Protein AF-A0A1G6JF46-F1 (afdb_monomer_lite)

Secondary structure (DSSP, 8-state):
---HHHHHHHHHHHHHHHHHHHHHHHHHHTTSS-TT--HHHHHHHHHHHHHHHHHHHHTT--HHHHHHHHHHHHHHHH--------TT-------

Organism: NCBI:txid416944

Sequence (95 aa):
MTRPCASASLAGLRAFDKAFEQRLRAAVARGELPAQANASTLARLASALLHSMALRARAGDSRASLRAMAAAGIALICGEAPAQSAPGALRRRAK

Structure (mmCIF, N/CA/C/O backbone):
data_AF-A0A1G6JF46-F1
#
_entry.id   AF-A0A1G6JF46-F1
#
loop_
_atom_site.group_PDB
_atom_site.id
_atom_site.type_symbol
_atom_site.label_atom_id
_atom_site.label_alt_id
_atom_site.label_comp_id
_atom_site.label_asym_id
_atom_site.label_entity_id
_atom_site.label_seq_id
_atom_site.pdbx_PDB_ins_code
_atom_site.Cartn_x
_atom_site.Cartn_y
_atom_site.Cartn_z
_atom_site.occupancy
_atom_site.B_iso_or_equiv
_atom_site.auth_seq_id
_atom_site.auth_comp_id
_atom_site.auth_asym_id
_atom_site.auth_atom_id
_atom_site.pdbx_PDB_model_num
ATOM 1 N N . MET A 1 1 ? -17.411 2.039 -29.478 1.00 47.75 1 MET A N 1
ATOM 2 C CA . MET A 1 1 ? -16.597 0.813 -29.293 1.00 47.75 1 MET A CA 1
ATOM 3 C C . MET A 1 1 ? -15.706 0.961 -28.056 1.00 47.75 1 MET A C 1
ATOM 5 O O . MET A 1 1 ? -14.541 1.321 -28.169 1.00 47.75 1 MET A O 1
ATOM 9 N N . THR A 1 2 ? -16.241 0.736 -26.854 1.00 52.25 2 THR A N 1
ATOM 10 C CA . THR A 1 2 ? -15.438 0.655 -25.620 1.00 52.25 2 THR A CA 1
ATOM 11 C C . THR A 1 2 ? -14.757 -0.710 -25.580 1.00 52.25 2 THR A C 1
ATOM 13 O O . THR A 1 2 ? -15.422 -1.742 -25.549 1.00 52.25 2 THR A O 1
ATOM 16 N N . ARG A 1 3 ? -13.427 -0.724 -25.687 1.00 53.50 3 ARG A N 1
ATOM 17 C CA . ARG A 1 3 ? -12.631 -1.940 -25.904 1.00 53.50 3 ARG A CA 1
ATOM 18 C C . ARG A 1 3 ? -12.689 -2.842 -24.656 1.00 53.50 3 ARG A C 1
ATOM 20 O O . ARG A 1 3 ? -12.315 -2.364 -23.586 1.00 53.50 3 ARG A O 1
ATOM 27 N N . PRO A 1 4 ? -13.057 -4.130 -24.768 1.00 61.50 4 PRO A N 1
ATOM 28 C CA . PRO A 1 4 ? -13.170 -5.050 -23.626 1.00 61.50 4 PRO A CA 1
ATOM 29 C C . PRO A 1 4 ? -11.870 -5.214 -22.806 1.00 61.50 4 PRO A C 1
ATOM 31 O O . PRO A 1 4 ? -11.924 -5.504 -21.611 1.00 61.50 4 PRO A O 1
ATOM 34 N N . CYS A 1 5 ? -10.695 -4.936 -23.389 1.00 59.09 5 CYS A N 1
ATOM 35 C CA . CYS A 1 5 ? -9.429 -4.869 -22.644 1.00 59.09 5 CYS A CA 1
ATOM 36 C C . CYS A 1 5 ? -9.387 -3.742 -21.599 1.00 59.09 5 CYS A C 1
ATOM 38 O O . CYS A 1 5 ? -8.787 -3.916 -20.542 1.00 59.09 5 CYS A O 1
ATOM 40 N N . ALA A 1 6 ? -10.019 -2.593 -21.862 1.00 60.91 6 ALA A N 1
ATOM 41 C CA . ALA A 1 6 ? -9.982 -1.454 -20.944 1.00 60.91 6 ALA A CA 1
ATOM 42 C C . ALA A 1 6 ? -10.760 -1.748 -19.649 1.00 60.91 6 ALA A C 1
ATOM 44 O O . ALA A 1 6 ? -10.313 -1.393 -18.559 1.00 60.91 6 ALA A O 1
ATOM 45 N N . SER A 1 7 ? -11.886 -2.463 -19.753 1.00 65.00 7 SER A N 1
ATOM 46 C CA . SER A 1 7 ? -12.660 -2.914 -18.592 1.00 65.00 7 SER A CA 1
ATOM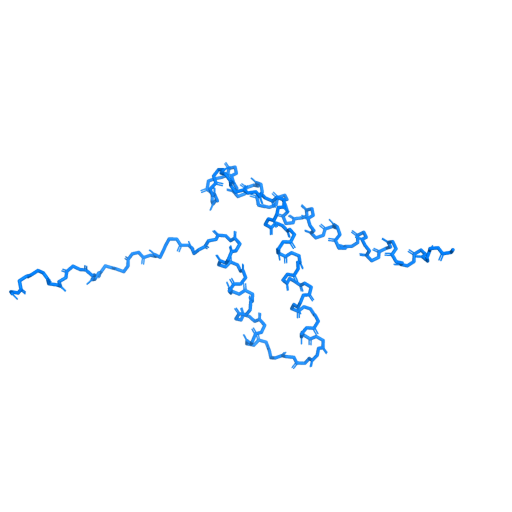 47 C C . SER A 1 7 ? -11.926 -3.967 -17.759 1.00 65.00 7 SER A C 1
ATOM 49 O O . SER A 1 7 ? -12.032 -3.934 -16.535 1.00 65.00 7 SER A O 1
ATOM 51 N N . ALA A 1 8 ? -11.145 -4.855 -18.388 1.00 65.62 8 ALA A N 1
ATOM 52 C CA . ALA A 1 8 ? -10.364 -5.867 -17.674 1.00 65.62 8 ALA A CA 1
ATOM 53 C C . ALA A 1 8 ? -9.267 -5.234 -16.797 1.00 65.62 8 ALA A C 1
ATOM 55 O O . ALA A 1 8 ? -9.144 -5.579 -15.621 1.00 65.62 8 ALA A O 1
ATOM 56 N N . SER A 1 9 ? -8.537 -4.241 -17.320 1.00 69.44 9 SER A N 1
ATOM 57 C CA . SER A 1 9 ? -7.556 -3.487 -16.528 1.00 69.44 9 SER A CA 1
ATOM 58 C C . SER A 1 9 ? -8.221 -2.758 -15.360 1.00 69.44 9 SER A C 1
ATOM 60 O O . SER A 1 9 ? -7.756 -2.855 -14.229 1.00 69.44 9 SER A O 1
ATOM 62 N N . LEU A 1 10 ? -9.357 -2.091 -15.596 1.00 80.62 10 LEU A N 1
ATOM 63 C CA . LEU A 1 10 ? -10.082 -1.376 -14.542 1.00 80.62 10 LEU A CA 1
ATOM 64 C C . LEU A 1 10 ? -10.584 -2.315 -13.430 1.00 80.62 10 LEU A C 1
ATOM 66 O O . LEU A 1 10 ? -10.581 -1.940 -12.258 1.00 80.62 10 LEU A O 1
ATOM 70 N N . ALA A 1 11 ? -11.004 -3.532 -13.785 1.00 85.44 11 ALA A N 1
ATOM 71 C CA . ALA A 1 11 ? -11.396 -4.550 -12.816 1.00 85.44 11 ALA A CA 1
ATOM 72 C C . ALA A 1 11 ? -10.213 -4.972 -11.930 1.00 85.44 11 ALA A C 1
ATOM 74 O O . ALA A 1 11 ? -10.375 -5.073 -10.714 1.00 85.44 11 ALA A O 1
ATOM 75 N N . GLY A 1 12 ? -9.022 -5.134 -12.516 1.00 83.94 12 GLY A N 1
ATOM 76 C CA . GLY A 1 12 ? -7.788 -5.407 -11.776 1.00 83.94 12 GLY A CA 1
ATOM 77 C C . GLY A 1 12 ? -7.421 -4.289 -10.797 1.00 83.94 12 GLY A C 1
ATOM 78 O O . GLY A 1 12 ? -7.144 -4.569 -9.633 1.00 83.94 12 GLY A O 1
ATOM 79 N N . LEU A 1 13 ? -7.500 -3.019 -11.219 1.00 86.31 13 LEU A N 1
ATOM 80 C CA . LEU A 1 13 ? -7.269 -1.878 -10.319 1.00 86.31 13 LEU A CA 1
ATOM 81 C C . LEU A 1 13 ? -8.255 -1.878 -9.139 1.00 86.31 13 LEU A C 1
ATOM 83 O O . LEU A 1 13 ? -7.850 -1.781 -7.983 1.00 86.31 13 LEU A O 1
ATOM 87 N N 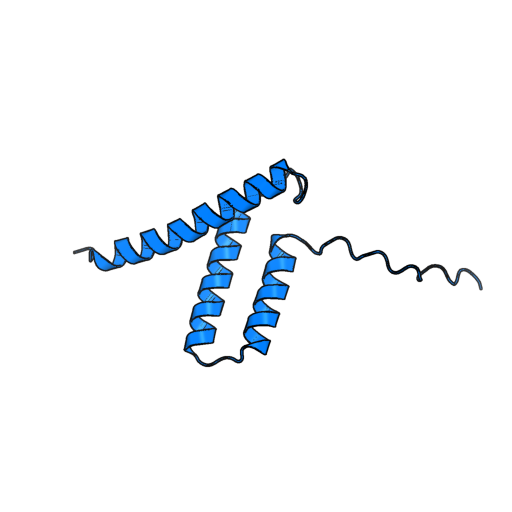. ARG A 1 14 ? -9.548 -2.081 -9.417 1.00 90.75 14 ARG A N 1
ATOM 88 C CA . ARG A 1 14 ? -10.588 -2.139 -8.376 1.00 90.75 14 ARG A CA 1
ATOM 89 C C . ARG A 1 14 ? -10.412 -3.319 -7.419 1.00 90.75 14 ARG A C 1
ATOM 91 O O . ARG A 1 14 ? -10.877 -3.246 -6.283 1.00 90.75 14 ARG A O 1
ATOM 98 N N . ALA A 1 15 ? -9.786 -4.411 -7.857 1.00 93.56 15 ALA A N 1
ATOM 99 C CA . ALA A 1 15 ? -9.487 -5.540 -6.983 1.00 93.56 15 ALA A CA 1
ATOM 100 C C . ALA A 1 15 ? -8.456 -5.161 -5.907 1.00 93.56 15 ALA A C 1
ATOM 102 O O . ALA A 1 15 ? -8.641 -5.528 -4.747 1.00 93.56 15 ALA A O 1
ATOM 103 N N . PHE A 1 16 ? -7.434 -4.368 -6.255 1.00 93.75 16 PHE A N 1
ATOM 104 C CA . PHE A 1 16 ? -6.476 -3.843 -5.275 1.00 93.75 16 PHE A CA 1
ATOM 105 C C . PHE A 1 16 ? -7.145 -2.905 -4.271 1.00 93.75 16 PHE A C 1
ATOM 107 O O . PHE A 1 16 ? -6.951 -3.084 -3.070 1.00 93.75 16 PHE A O 1
ATOM 114 N N . ASP A 1 17 ? -7.997 -1.985 -4.740 1.00 95.38 17 ASP A N 1
ATOM 115 C CA . ASP A 1 17 ? -8.747 -1.086 -3.853 1.00 95.38 17 ASP A CA 1
ATOM 116 C C . ASP A 1 17 ? -9.547 -1.878 -2.812 1.00 95.38 17 ASP A C 1
ATOM 118 O O . ASP A 1 17 ? -9.456 -1.612 -1.615 1.00 95.38 17 ASP A O 1
ATOM 122 N N . LYS A 1 18 ? -10.282 -2.907 -3.252 1.00 96.75 18 LYS A N 1
ATOM 123 C CA . LYS A 1 18 ? -11.070 -3.764 -2.355 1.00 96.75 18 LYS A CA 1
ATOM 124 C C . LYS A 1 18 ? -10.196 -4.518 -1.356 1.00 96.75 18 LYS A C 1
ATOM 126 O O . LYS A 1 18 ? -10.549 -4.588 -0.180 1.00 96.75 18 LYS A O 1
ATOM 131 N N . ALA A 1 19 ? -9.075 -5.079 -1.806 1.00 97.50 19 ALA A N 1
ATOM 132 C CA . ALA A 1 19 ? -8.171 -5.833 -0.943 1.00 97.50 19 ALA A CA 1
ATOM 133 C C . ALA A 1 19 ? -7.555 -4.943 0.150 1.00 97.50 19 ALA A C 1
ATOM 135 O O . ALA A 1 19 ? -7.563 -5.306 1.329 1.00 97.50 19 ALA A O 1
ATOM 136 N N . PHE A 1 20 ? -7.081 -3.747 -0.216 1.00 97.50 20 PHE A N 1
ATOM 137 C CA . PHE A 1 20 ? -6.569 -2.788 0.762 1.00 97.50 20 PHE A CA 1
ATOM 138 C C . PHE A 1 20 ? -7.661 -2.325 1.718 1.00 97.50 20 PHE A C 1
ATOM 140 O O . PHE A 1 20 ? -7.444 -2.294 2.928 1.00 97.50 20 PHE A O 1
ATOM 147 N N . GLU A 1 21 ? -8.848 -2.017 1.204 1.00 97.94 21 GLU A N 1
ATOM 148 C CA . GLU A 1 21 ? -9.958 -1.551 2.024 1.00 97.94 21 GLU A CA 1
ATOM 149 C C . GLU A 1 21 ? -10.371 -2.595 3.067 1.00 97.94 21 GLU A C 1
ATOM 151 O O . GLU A 1 21 ? -10.537 -2.256 4.237 1.00 97.94 21 GLU A O 1
ATOM 156 N N . GLN A 1 22 ? -10.462 -3.872 2.687 1.00 98.06 22 GLN A N 1
ATOM 157 C CA . GLN A 1 22 ? -10.729 -4.966 3.626 1.00 98.06 22 GLN A CA 1
ATOM 158 C C . GLN A 1 22 ? -9.674 -5.032 4.737 1.00 98.06 22 GLN A C 1
ATOM 160 O O . GLN A 1 22 ? -10.023 -5.119 5.918 1.00 98.06 22 GLN A O 1
ATOM 165 N N . ARG A 1 23 ? -8.384 -4.935 4.388 1.00 97.44 23 ARG A N 1
ATOM 166 C CA . ARG A 1 23 ? -7.299 -4.981 5.379 1.00 97.44 23 ARG A CA 1
ATOM 167 C C . ARG A 1 23 ? -7.305 -3.771 6.314 1.00 97.44 23 ARG A C 1
ATOM 169 O O . ARG A 1 23 ? -7.055 -3.937 7.509 1.00 97.44 23 ARG A O 1
ATOM 176 N N . LEU A 1 24 ? -7.595 -2.583 5.788 1.00 97.12 24 LEU A N 1
ATOM 177 C CA . LEU A 1 24 ? -7.656 -1.336 6.552 1.00 97.12 24 LEU A CA 1
ATOM 178 C C . LEU A 1 24 ? -8.882 -1.296 7.469 1.00 97.12 24 LEU A C 1
ATOM 180 O O . LEU A 1 24 ? -8.757 -0.898 8.622 1.00 97.12 24 LEU A O 1
ATOM 184 N N . ARG A 1 25 ? -10.045 -1.795 7.026 1.00 97.38 25 ARG A N 1
ATOM 185 C CA . ARG A 1 25 ? -11.209 -1.981 7.913 1.00 97.38 25 ARG A CA 1
ATOM 186 C C . ARG A 1 25 ? -10.892 -2.931 9.064 1.00 97.38 25 ARG A C 1
ATOM 188 O O . ARG A 1 25 ? -11.260 -2.646 10.198 1.00 97.38 25 ARG A O 1
ATOM 195 N N . ALA A 1 26 ? -10.187 -4.030 8.789 1.00 97.25 26 ALA A N 1
ATOM 196 C CA . ALA A 1 26 ? -9.748 -4.945 9.838 1.00 97.25 26 ALA A CA 1
ATOM 197 C C . ALA A 1 26 ? -8.776 -4.267 10.819 1.00 97.25 26 ALA A C 1
ATOM 199 O O . ALA A 1 26 ? -8.870 -4.503 12.018 1.00 97.25 26 ALA A O 1
ATOM 200 N N . ALA A 1 27 ? -7.882 -3.403 10.329 1.00 95.81 27 ALA A N 1
ATOM 201 C CA . ALA A 1 27 ? -6.975 -2.626 11.171 1.00 95.81 27 ALA A CA 1
ATOM 202 C C . ALA A 1 27 ? -7.737 -1.640 12.080 1.00 95.81 27 ALA A C 1
ATOM 204 O O . ALA A 1 27 ? -7.477 -1.594 13.279 1.00 95.81 27 ALA A O 1
ATOM 205 N N . VAL A 1 28 ? -8.739 -0.927 11.549 1.00 95.38 28 VAL A N 1
ATOM 206 C CA . VAL A 1 28 ? -9.627 -0.056 12.346 1.00 95.38 28 VAL A CA 1
ATOM 207 C C . VAL A 1 28 ? -10.377 -0.862 13.410 1.00 95.38 28 VAL A C 1
ATOM 209 O O . VAL A 1 28 ? -10.379 -0.483 14.576 1.00 95.38 28 VAL A O 1
ATOM 212 N N . ALA A 1 29 ? -10.958 -2.009 13.044 1.00 96.00 29 ALA A N 1
ATOM 213 C CA . ALA A 1 29 ? -11.689 -2.866 13.982 1.00 96.00 29 ALA A CA 1
ATOM 214 C C . ALA A 1 29 ? -10.806 -3.416 15.119 1.00 96.00 29 ALA A C 1
ATOM 216 O O . ALA A 1 29 ? -11.299 -3.678 16.212 1.00 96.00 29 ALA A O 1
ATOM 217 N N . ARG A 1 30 ? -9.503 -3.582 14.867 1.00 95.69 30 ARG A N 1
ATOM 218 C CA . ARG A 1 30 ? -8.505 -4.018 15.857 1.00 95.69 30 ARG A CA 1
ATOM 219 C C . ARG A 1 30 ? -7.906 -2.869 16.672 1.00 95.69 30 ARG A C 1
ATOM 221 O O . ARG A 1 30 ? -7.124 -3.134 17.576 1.00 95.69 30 ARG A O 1
ATOM 228 N N . GLY A 1 31 ? -8.227 -1.617 16.344 1.00 92.62 31 GLY A N 1
ATOM 229 C CA . GLY A 1 31 ? -7.598 -0.440 16.948 1.00 92.62 31 GLY A CA 1
ATOM 230 C C . GLY A 1 31 ? -6.156 -0.187 16.488 1.00 92.62 31 GLY A C 1
ATOM 231 O O . GLY A 1 31 ? -5.461 0.613 17.102 1.00 92.62 31 GLY A O 1
ATOM 232 N N . GLU A 1 32 ? -5.699 -0.842 15.411 1.00 92.81 32 GLU A N 1
ATOM 233 C CA . GLU A 1 32 ? -4.398 -0.568 14.771 1.00 92.81 32 GLU A CA 1
ATOM 234 C C . GLU A 1 32 ? -4.407 0.799 14.056 1.00 92.81 32 GLU A C 1
ATOM 236 O O . GLU A 1 32 ? -3.358 1.410 13.873 1.00 92.81 32 GLU A O 1
ATOM 241 N N . LEU A 1 33 ? -5.590 1.275 13.648 1.00 93.94 33 LEU A N 1
ATOM 242 C CA . LEU A 1 33 ? -5.816 2.588 13.038 1.00 93.94 33 LEU A CA 1
ATOM 243 C C . LEU A 1 33 ? -6.873 3.378 13.826 1.00 93.94 33 LEU A C 1
ATOM 245 O O . LEU A 1 33 ? -7.734 2.764 14.462 1.00 93.94 33 LEU A O 1
ATOM 249 N N . PRO A 1 34 ? -6.872 4.724 13.741 1.00 91.81 34 PRO A N 1
ATOM 250 C CA . PRO A 1 34 ? -7.899 5.553 14.366 1.00 91.81 34 PRO A CA 1
ATOM 251 C C . PRO A 1 34 ? -9.315 5.155 13.925 1.00 91.81 34 PRO A C 1
ATOM 253 O O . PRO A 1 34 ? -9.544 4.867 12.751 1.00 91.81 34 PRO A O 1
ATOM 256 N N . ALA A 1 35 ? -10.286 5.208 14.839 1.00 90.69 35 ALA A N 1
ATOM 257 C CA . ALA A 1 35 ? -11.681 4.844 14.557 1.00 90.69 35 ALA A CA 1
ATOM 258 C C . ALA A 1 35 ? -12.309 5.692 13.432 1.00 90.69 35 ALA A C 1
ATOM 260 O O . ALA A 1 35 ? -13.161 5.220 12.684 1.00 90.69 35 ALA A O 1
ATOM 261 N N . GLN A 1 36 ? -11.852 6.938 13.286 1.00 91.69 36 GLN A N 1
ATOM 262 C CA . GLN A 1 36 ? -12.266 7.876 12.243 1.00 91.69 36 GLN A CA 1
ATOM 263 C C . GLN A 1 36 ? -11.531 7.697 10.902 1.00 91.69 36 GLN A C 1
ATOM 265 O O . GLN A 1 36 ? -11.789 8.447 9.958 1.00 91.69 36 GLN A O 1
ATOM 270 N N . ALA A 1 37 ? -10.591 6.752 10.794 1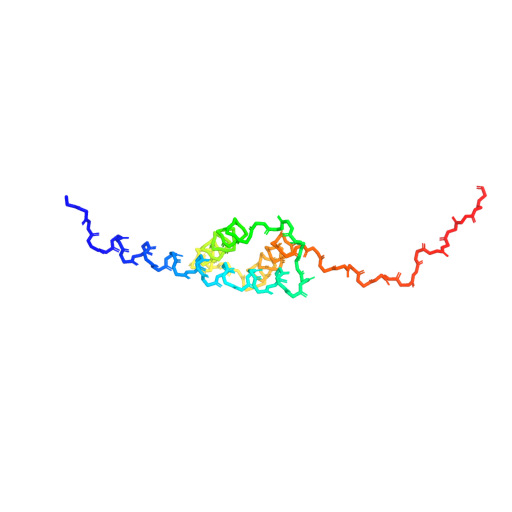.00 93.38 37 ALA A N 1
ATOM 271 C CA . ALA A 1 37 ? -9.839 6.538 9.565 1.00 93.38 37 ALA A CA 1
ATOM 272 C C . ALA A 1 37 ? -10.766 6.066 8.432 1.00 93.38 37 ALA A C 1
ATOM 274 O O . ALA A 1 37 ? -11.428 5.029 8.514 1.00 93.38 37 ALA A O 1
ATOM 275 N N . ASN A 1 38 ? -10.788 6.809 7.323 1.00 95.75 38 ASN A N 1
ATOM 276 C CA . ASN A 1 38 ? -11.568 6.426 6.152 1.00 95.75 38 ASN A CA 1
ATOM 277 C C . ASN A 1 38 ? -10.828 5.348 5.342 1.00 95.75 38 ASN A C 1
ATOM 279 O O . ASN A 1 38 ? -10.047 5.656 4.438 1.00 95.75 38 ASN A O 1
ATOM 283 N N . ALA A 1 39 ? -11.116 4.079 5.648 1.00 95.81 39 ALA A N 1
ATOM 284 C CA . ALA A 1 39 ? -10.498 2.918 5.004 1.00 95.81 39 ALA A CA 1
ATOM 285 C C . ALA A 1 39 ? -10.601 2.938 3.466 1.00 95.81 39 ALA A C 1
ATOM 287 O O . ALA A 1 39 ? -9.652 2.548 2.791 1.00 95.81 39 ALA A O 1
ATOM 288 N N . SER A 1 40 ? -11.708 3.438 2.902 1.00 95.69 40 SER A N 1
ATOM 289 C CA . SER A 1 40 ? -11.907 3.508 1.444 1.00 95.69 40 SER A CA 1
ATOM 290 C C . SER A 1 40 ? -10.953 4.497 0.765 1.00 95.69 40 SER A C 1
ATOM 292 O O . SER A 1 40 ? -10.437 4.259 -0.328 1.00 95.69 40 SER A O 1
ATOM 294 N N . THR A 1 41 ? -10.689 5.629 1.418 1.00 96.00 41 THR A N 1
ATOM 295 C CA . THR A 1 41 ? -9.777 6.656 0.907 1.00 96.00 41 THR A CA 1
ATOM 296 C C . THR A 1 41 ? -8.333 6.202 1.049 1.00 96.00 41 THR A C 1
ATOM 298 O O . THR A 1 41 ? -7.572 6.294 0.089 1.00 96.00 41 THR A O 1
ATOM 301 N N . LEU A 1 42 ? -7.979 5.635 2.203 1.00 96.38 42 LEU A N 1
ATOM 302 C CA . LEU A 1 42 ? -6.654 5.067 2.445 1.00 96.38 42 LEU A CA 1
ATOM 303 C C . LEU A 1 42 ? -6.330 3.919 1.473 1.00 96.38 42 LEU A C 1
ATOM 305 O O . LEU A 1 42 ? -5.214 3.841 0.968 1.00 96.38 42 LEU A O 1
ATOM 309 N N . ALA A 1 43 ? -7.315 3.084 1.132 1.00 97.06 43 ALA A N 1
ATOM 310 C CA . ALA A 1 43 ? -7.150 2.019 0.148 1.00 97.06 43 ALA A CA 1
ATOM 311 C C . ALA A 1 43 ? -6.819 2.549 -1.254 1.00 97.06 43 ALA A C 1
ATOM 313 O O . ALA A 1 43 ? -5.878 2.074 -1.885 1.00 97.06 43 ALA A O 1
ATOM 314 N N . ARG A 1 44 ? -7.539 3.579 -1.719 1.00 95.81 44 ARG A N 1
ATOM 315 C CA . ARG A 1 44 ? -7.263 4.215 -3.019 1.00 95.81 44 ARG A CA 1
ATOM 316 C C . ARG A 1 44 ? -5.875 4.856 -3.065 1.00 95.81 44 ARG A C 1
ATOM 318 O O . ARG A 1 44 ? -5.205 4.786 -4.093 1.00 95.81 44 ARG A O 1
ATOM 325 N N . LEU A 1 45 ? -5.423 5.447 -1.956 1.00 96.06 45 LEU A N 1
ATOM 326 C CA . LEU A 1 45 ? -4.059 5.973 -1.838 1.00 96.06 45 LEU A CA 1
ATOM 327 C C . LEU A 1 45 ? -3.011 4.853 -1.917 1.00 96.06 45 LEU A C 1
ATOM 329 O O . LEU A 1 45 ? -2.033 4.987 -2.652 1.00 96.06 45 LEU A O 1
ATOM 333 N N . ALA A 1 46 ? -3.238 3.730 -1.229 1.00 97.25 46 ALA A N 1
ATOM 334 C CA . ALA A 1 46 ? -2.368 2.555 -1.300 1.00 97.25 46 ALA A CA 1
ATOM 335 C C . ALA A 1 46 ? -2.256 2.009 -2.733 1.00 97.25 46 ALA A C 1
ATOM 337 O O . ALA A 1 46 ? -1.149 1.767 -3.220 1.00 97.25 46 ALA A O 1
ATOM 338 N N . SER A 1 47 ? -3.381 1.891 -3.443 1.00 96.50 47 SER A N 1
ATOM 339 C CA . SER A 1 47 ? -3.400 1.486 -4.852 1.00 96.50 47 SER A CA 1
ATOM 340 C C . SER A 1 47 ? -2.634 2.465 -5.743 1.00 96.50 47 SER A C 1
ATOM 342 O O . SER A 1 47 ? -1.802 2.040 -6.544 1.00 96.50 47 SER A O 1
ATOM 344 N N . ALA A 1 48 ? -2.843 3.776 -5.582 1.00 96.06 48 ALA A N 1
ATOM 345 C CA . ALA A 1 48 ? -2.136 4.793 -6.360 1.00 96.06 48 ALA A CA 1
ATOM 346 C C . ALA A 1 48 ? -0.608 4.724 -6.163 1.00 96.06 48 ALA A C 1
ATOM 348 O O . ALA A 1 48 ? 0.155 4.806 -7.134 1.00 96.06 48 ALA A O 1
ATOM 349 N N . LEU A 1 49 ? -0.156 4.509 -4.924 1.00 97.00 49 LEU A N 1
ATOM 350 C CA . LEU A 1 49 ? 1.257 4.307 -4.603 1.00 97.00 49 LEU A CA 1
ATOM 351 C C . LEU A 1 49 ? 1.808 3.034 -5.250 1.00 97.00 49 LEU A C 1
ATOM 353 O O . LEU A 1 49 ? 2.837 3.095 -5.925 1.00 97.00 49 LEU A O 1
ATOM 357 N N . LEU A 1 50 ? 1.101 1.907 -5.120 1.00 96.06 50 LEU A N 1
ATOM 358 C CA . LEU A 1 50 ? 1.482 0.642 -5.750 1.00 96.06 50 LEU A CA 1
ATOM 359 C C . LEU A 1 50 ? 1.620 0.793 -7.272 1.00 96.06 50 LEU A C 1
ATOM 361 O O . LEU A 1 50 ? 2.580 0.303 -7.866 1.00 96.06 50 LEU A O 1
ATOM 365 N N . HIS A 1 51 ? 0.685 1.489 -7.919 1.00 95.31 51 HIS A N 1
ATOM 366 C CA . HIS A 1 51 ? 0.710 1.705 -9.367 1.00 95.31 51 HIS A CA 1
ATOM 367 C C . HIS A 1 51 ? 1.893 2.576 -9.794 1.00 95.31 51 HIS A C 1
ATOM 369 O O . HIS A 1 51 ? 2.581 2.253 -10.767 1.00 95.31 51 HIS A O 1
ATOM 375 N N . SER A 1 52 ? 2.173 3.632 -9.031 1.00 97.06 52 SER A N 1
ATOM 376 C CA . SER A 1 52 ? 3.319 4.517 -9.255 1.00 97.06 52 SER A CA 1
ATOM 377 C C . SER A 1 52 ? 4.645 3.772 -9.089 1.00 97.06 52 SER A C 1
ATOM 379 O O . SER A 1 52 ? 5.517 3.857 -9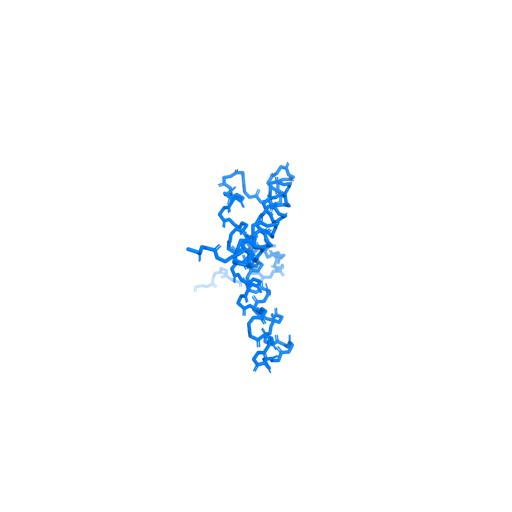.955 1.00 97.06 52 SER A O 1
ATOM 381 N N . MET A 1 53 ? 4.777 2.962 -8.034 1.00 97.81 53 MET A N 1
ATOM 382 C CA . MET A 1 53 ? 5.937 2.093 -7.827 1.00 97.81 53 MET A CA 1
ATOM 383 C C . MET A 1 53 ? 6.108 1.094 -8.969 1.00 97.81 53 MET A C 1
ATOM 385 O O . MET A 1 53 ? 7.223 0.884 -9.438 1.00 97.81 53 MET A O 1
ATOM 389 N N . ALA A 1 54 ? 5.017 0.499 -9.453 1.00 96.44 54 ALA A N 1
ATOM 390 C CA . ALA A 1 54 ? 5.075 -0.450 -10.554 1.00 96.44 54 ALA A CA 1
ATOM 391 C C . ALA A 1 54 ? 5.572 0.221 -11.849 1.00 96.44 54 ALA A C 1
ATOM 393 O O . ALA A 1 54 ? 6.372 -0.370 -12.574 1.00 96.44 54 ALA A O 1
ATOM 394 N N . LEU A 1 55 ? 5.136 1.457 -12.138 1.00 97.62 55 LEU A N 1
ATOM 395 C CA . LEU A 1 55 ? 5.629 2.239 -13.283 1.00 97.62 55 LEU A CA 1
ATOM 396 C C . LEU A 1 55 ? 7.125 2.529 -13.152 1.00 97.62 55 LEU A C 1
ATOM 398 O O . LEU A 1 55 ? 7.885 2.286 -14.084 1.00 97.62 55 LEU A O 1
ATOM 402 N N . ARG A 1 56 ? 7.546 2.980 -11.973 1.00 97.44 56 ARG A N 1
ATOM 403 C CA . ARG A 1 56 ? 8.936 3.304 -11.647 1.00 97.44 56 ARG A CA 1
ATOM 404 C C . ARG A 1 56 ? 9.858 2.080 -11.695 1.00 97.44 56 ARG A C 1
ATOM 406 O O . ARG A 1 56 ? 10.963 2.167 -12.218 1.00 97.44 56 ARG A O 1
ATOM 413 N N . ALA A 1 57 ? 9.379 0.922 -11.245 1.00 98.12 57 ALA A N 1
ATOM 414 C CA . ALA A 1 57 ? 10.097 -0.344 -11.362 1.00 98.12 57 ALA A CA 1
ATOM 415 C C . ALA A 1 57 ? 10.318 -0.742 -12.828 1.00 98.12 57 ALA A C 1
ATOM 417 O O . ALA A 1 57 ? 11.420 -1.138 -13.196 1.00 98.12 57 ALA A O 1
ATOM 418 N N . ARG A 1 58 ? 9.297 -0.582 -13.685 1.00 97.56 58 ARG A N 1
ATOM 419 C CA . ARG A 1 58 ? 9.420 -0.821 -15.136 1.00 97.56 58 ARG A CA 1
ATOM 420 C C . ARG A 1 58 ? 10.371 0.162 -15.816 1.00 97.56 58 ARG A C 1
ATOM 422 O O . ARG A 1 58 ? 11.032 -0.216 -16.773 1.00 97.56 58 ARG A O 1
ATOM 429 N N . ALA A 1 59 ? 10.448 1.393 -15.316 1.00 98.12 59 ALA A N 1
ATOM 430 C CA . ALA A 1 59 ? 11.386 2.406 -15.792 1.00 98.12 59 ALA A CA 1
ATOM 431 C C . ALA A 1 59 ? 12.839 2.178 -15.320 1.00 98.12 59 ALA A C 1
ATOM 433 O O . ALA A 1 59 ? 13.717 2.948 -15.693 1.00 98.12 59 ALA A O 1
ATOM 434 N N . GLY A 1 60 ? 13.105 1.135 -14.523 1.00 98.12 60 GLY A N 1
ATOM 435 C CA . GLY A 1 60 ? 14.458 0.756 -14.111 1.00 98.12 60 GLY A CA 1
ATOM 436 C C . GLY A 1 60 ? 14.946 1.399 -12.814 1.00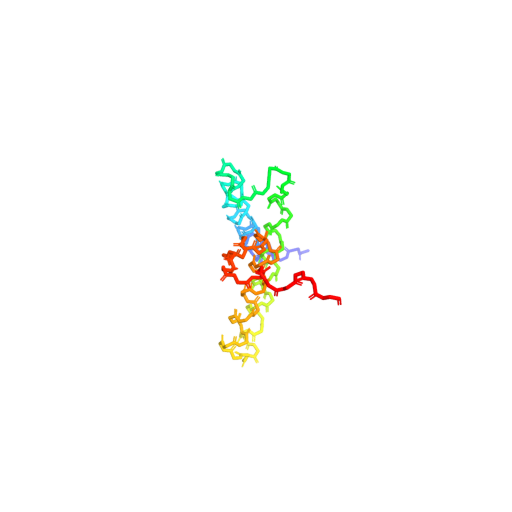 98.12 60 GLY A C 1
ATOM 437 O O . GLY A 1 60 ? 16.147 1.402 -12.552 1.00 98.12 60 GLY A O 1
ATOM 438 N N . ASP A 1 61 ? 14.049 1.936 -11.984 1.00 98.06 61 ASP A N 1
ATOM 439 C CA . ASP A 1 61 ? 14.458 2.480 -10.692 1.00 98.06 61 ASP A CA 1
ATOM 440 C C . ASP A 1 61 ? 15.023 1.407 -9.746 1.00 98.06 61 ASP A C 1
ATOM 442 O O . ASP A 1 61 ? 14.652 0.229 -9.780 1.00 98.06 61 ASP A O 1
ATOM 446 N N . SER A 1 62 ? 15.919 1.829 -8.856 1.00 98.31 62 SER A N 1
ATOM 447 C CA . SER A 1 62 ? 16.604 0.925 -7.941 1.00 98.31 62 SER A CA 1
ATOM 448 C C . SER A 1 62 ? 15.648 0.310 -6.915 1.00 98.31 62 SER A C 1
ATOM 450 O O . SER A 1 62 ? 14.719 0.943 -6.407 1.00 98.31 62 SER A O 1
ATOM 452 N N . ARG A 1 63 ? 15.941 -0.931 -6.504 1.00 97.81 63 ARG A N 1
ATOM 453 C CA . ARG A 1 63 ? 15.218 -1.591 -5.403 1.00 97.81 63 ARG A CA 1
ATOM 454 C C . ARG A 1 63 ? 15.268 -0.795 -4.095 1.00 97.81 63 ARG A C 1
ATOM 456 O O . ARG A 1 63 ? 14.325 -0.877 -3.315 1.00 97.81 63 ARG A O 1
ATOM 463 N N . ALA A 1 64 ? 16.357 -0.070 -3.836 1.00 97.75 64 ALA A N 1
ATOM 464 C CA . ALA A 1 64 ? 16.496 0.766 -2.645 1.00 97.75 64 ALA A CA 1
ATOM 465 C C . ALA A 1 64 ? 15.518 1.951 -2.683 1.00 97.75 64 ALA A C 1
ATOM 467 O O . ALA A 1 64 ? 14.765 2.147 -1.733 1.00 97.75 64 ALA A O 1
ATOM 468 N N . SER A 1 65 ? 15.461 2.661 -3.813 1.00 97.69 65 SER A N 1
ATOM 469 C CA . SER A 1 65 ? 14.514 3.759 -4.044 1.00 97.69 65 SER A CA 1
ATOM 470 C C . SER A 1 65 ? 13.058 3.300 -3.907 1.00 97.69 65 SER A C 1
ATOM 472 O O . SER A 1 65 ? 12.285 3.875 -3.141 1.00 97.69 65 SER A O 1
ATOM 474 N N . LEU A 1 66 ? 12.693 2.189 -4.558 1.00 98.31 66 LEU A N 1
ATOM 475 C CA . LEU A 1 66 ? 11.343 1.624 -4.467 1.00 98.31 66 LEU A CA 1
ATOM 476 C C . LEU A 1 66 ? 10.958 1.229 -3.032 1.00 98.31 66 LEU A C 1
ATOM 478 O O . LEU A 1 66 ? 9.813 1.423 -2.628 1.00 98.31 66 LEU A O 1
ATOM 482 N N . ARG A 1 67 ? 11.902 0.696 -2.244 1.00 97.81 67 ARG A N 1
ATOM 483 C CA . ARG A 1 67 ? 11.669 0.375 -0.826 1.00 97.81 67 ARG A CA 1
ATOM 484 C C . ARG A 1 67 ? 11.480 1.622 0.026 1.00 97.81 67 ARG A C 1
ATOM 486 O O . ARG A 1 67 ? 10.589 1.629 0.869 1.00 97.81 67 ARG A O 1
ATOM 493 N N . ALA A 1 68 ? 12.275 2.664 -0.203 1.00 97.38 68 ALA A N 1
ATOM 494 C CA . ALA A 1 68 ? 12.111 3.937 0.491 1.00 97.38 68 ALA A CA 1
ATOM 495 C C . ALA A 1 68 ? 10.734 4.555 0.193 1.00 97.38 68 ALA A C 1
ATOM 497 O O . ALA A 1 68 ? 10.038 4.984 1.111 1.00 97.38 68 ALA A O 1
ATOM 498 N N . MET A 1 69 ? 10.294 4.505 -1.069 1.00 97.50 69 MET A N 1
ATOM 499 C CA . MET A 1 69 ? 8.957 4.950 -1.473 1.00 97.50 69 MET A CA 1
ATOM 500 C C . MET A 1 69 ? 7.847 4.144 -0.784 1.00 97.50 69 MET A C 1
ATOM 502 O O . MET A 1 69 ? 6.885 4.728 -0.289 1.00 97.50 69 MET A O 1
ATOM 506 N N . ALA A 1 70 ? 7.987 2.817 -0.712 1.00 96.88 70 ALA A N 1
ATOM 507 C CA . ALA A 1 70 ? 7.032 1.963 -0.010 1.00 96.88 70 ALA A CA 1
ATOM 508 C C . ALA A 1 70 ? 6.947 2.304 1.484 1.00 96.88 70 ALA A C 1
ATOM 510 O O . ALA A 1 70 ? 5.850 2.452 2.014 1.00 96.88 70 ALA A O 1
ATOM 511 N N . ALA A 1 71 ? 8.092 2.467 2.153 1.00 96.38 71 ALA A N 1
ATOM 512 C CA . ALA A 1 71 ? 8.149 2.803 3.573 1.00 96.38 71 ALA A CA 1
ATOM 513 C C . ALA A 1 71 ? 7.480 4.155 3.868 1.00 96.38 71 ALA A C 1
ATOM 515 O O . ALA A 1 71 ? 6.642 4.240 4.763 1.00 96.38 71 ALA A O 1
ATOM 516 N N . ALA A 1 72 ? 7.782 5.183 3.068 1.00 95.69 72 ALA A N 1
ATOM 517 C CA . ALA A 1 72 ? 7.148 6.496 3.185 1.00 95.69 72 ALA A CA 1
ATOM 518 C C . ALA A 1 72 ? 5.630 6.425 2.947 1.00 95.69 72 ALA A C 1
ATOM 520 O O . ALA A 1 72 ? 4.848 7.015 3.689 1.00 95.69 72 ALA A O 1
ATOM 521 N N . GLY A 1 73 ? 5.201 5.655 1.943 1.00 95.88 73 GLY A N 1
ATOM 522 C CA . GLY A 1 73 ? 3.787 5.426 1.660 1.00 95.88 73 GLY A CA 1
ATOM 523 C C . GLY A 1 73 ? 3.046 4.733 2.806 1.00 95.88 73 GLY A C 1
ATOM 524 O O . GLY A 1 73 ? 1.942 5.140 3.159 1.00 95.88 73 GLY A O 1
ATOM 525 N N . ILE A 1 74 ? 3.661 3.719 3.421 1.00 95.06 74 ILE A N 1
ATOM 526 C CA . ILE A 1 74 ? 3.093 3.013 4.578 1.00 95.06 74 ILE A CA 1
ATOM 527 C C . ILE A 1 74 ? 2.954 3.960 5.771 1.00 95.06 74 ILE A C 1
ATOM 529 O O . ILE A 1 74 ? 1.888 3.986 6.378 1.00 95.06 74 ILE A O 1
ATOM 533 N N . ALA A 1 75 ? 3.980 4.761 6.073 1.00 93.62 75 ALA A N 1
ATOM 534 C CA . ALA A 1 75 ? 3.919 5.750 7.151 1.00 93.62 75 ALA A CA 1
ATOM 535 C C . ALA A 1 75 ? 2.800 6.781 6.923 1.00 93.62 75 ALA A C 1
ATOM 537 O O . ALA A 1 75 ? 2.097 7.154 7.855 1.00 93.62 75 ALA A O 1
ATOM 538 N N . LEU A 1 76 ? 2.570 7.193 5.673 1.00 92.75 76 LEU A N 1
ATOM 539 C CA . LEU A 1 76 ? 1.469 8.096 5.333 1.00 92.75 76 LEU A CA 1
ATOM 540 C C . LEU A 1 76 ? 0.086 7.447 5.527 1.00 92.75 76 LEU A C 1
ATOM 542 O O . LEU A 1 76 ? -0.844 8.105 5.984 1.00 92.75 76 LEU A O 1
ATOM 546 N N . ILE A 1 77 ? -0.068 6.174 5.153 1.00 94.19 77 ILE A N 1
ATOM 547 C CA . ILE A 1 77 ? -1.364 5.474 5.178 1.00 94.19 77 ILE A CA 1
ATOM 548 C C . ILE A 1 77 ? -1.734 5.011 6.585 1.00 94.19 77 ILE A C 1
ATOM 550 O O . ILE A 1 77 ? -2.884 5.147 7.000 1.00 94.19 77 ILE A O 1
ATOM 554 N N . CYS A 1 78 ? -0.775 4.423 7.292 1.00 92.62 78 CYS A N 1
ATOM 555 C CA . CYS A 1 78 ? -1.001 3.819 8.599 1.00 92.62 78 CYS A CA 1
ATOM 556 C C . CYS A 1 78 ? -0.698 4.778 9.757 1.00 92.62 78 CYS A C 1
ATOM 558 O O . CYS A 1 78 ? -0.947 4.430 10.908 1.00 92.62 78 CYS A O 1
ATOM 560 N N . GLY A 1 79 ? -0.174 5.969 9.458 1.00 83.69 79 GLY A N 1
ATOM 561 C CA . GLY A 1 79 ? 0.491 6.817 10.438 1.00 83.69 79 GLY A CA 1
ATOM 562 C C . GLY A 1 79 ? 1.899 6.305 10.743 1.00 83.69 79 GLY A C 1
ATOM 563 O O . GLY A 1 79 ? 2.250 5.152 10.468 1.00 83.69 79 GLY A O 1
ATOM 564 N N . GLU A 1 80 ? 2.731 7.165 11.327 1.00 63.47 80 GLU A N 1
ATOM 565 C CA . GLU A 1 80 ? 3.927 6.682 12.006 1.00 63.47 80 GLU A CA 1
ATOM 566 C C . GLU A 1 80 ? 3.463 5.742 13.123 1.00 63.47 80 GLU A C 1
ATOM 568 O O . GLU A 1 80 ? 2.624 6.117 13.947 1.00 63.47 80 GLU A O 1
ATOM 573 N N . ALA A 1 81 ? 3.989 4.509 13.153 1.00 46.75 81 ALA A N 1
ATOM 574 C CA . ALA A 1 81 ? 3.922 3.706 14.371 1.00 46.75 81 ALA A CA 1
ATOM 575 C C . ALA A 1 81 ? 4.369 4.625 15.514 1.00 46.75 81 ALA A C 1
ATOM 577 O O . ALA A 1 81 ? 5.371 5.319 15.301 1.00 46.75 81 ALA A O 1
ATOM 578 N N . PRO A 1 82 ? 3.657 4.690 16.662 1.00 39.31 82 PRO A N 1
ATOM 579 C CA . PRO A 1 82 ? 4.074 5.546 17.761 1.00 39.31 82 PRO A CA 1
ATOM 580 C C . PRO A 1 82 ? 5.544 5.254 17.976 1.00 39.31 82 PRO A C 1
ATOM 582 O O . PRO A 1 82 ? 5.908 4.104 18.247 1.00 39.31 82 PRO A O 1
ATOM 585 N N . ALA A 1 83 ? 6.377 6.262 17.694 1.00 39.97 83 ALA A N 1
ATOM 586 C CA . ALA A 1 83 ? 7.809 6.134 17.799 1.00 39.97 83 ALA A CA 1
ATOM 587 C C . ALA A 1 83 ? 8.038 5.496 19.157 1.00 39.97 83 ALA A C 1
ATOM 589 O O . ALA A 1 83 ? 7.567 6.030 20.167 1.00 39.97 83 ALA A O 1
ATOM 590 N N . GLN A 1 84 ? 8.647 4.309 19.160 1.00 43.78 84 GLN A N 1
ATOM 591 C CA . GLN A 1 84 ? 9.122 3.680 20.378 1.00 43.78 84 GLN A CA 1
ATOM 592 C C . GLN A 1 84 ? 9.823 4.799 21.125 1.00 43.78 84 GLN A C 1
ATOM 594 O O . GLN A 1 84 ? 10.801 5.347 20.613 1.00 43.78 84 GLN A O 1
ATOM 599 N N . SER A 1 85 ? 9.208 5.264 22.212 1.00 39.59 85 SER A N 1
ATOM 600 C CA . SER A 1 85 ? 9.629 6.492 22.858 1.00 39.59 85 SER A CA 1
ATOM 601 C C . SER A 1 85 ? 11.062 6.247 23.273 1.00 39.59 85 SER A C 1
ATOM 603 O O . SER A 1 85 ? 11.312 5.405 24.132 1.00 39.59 85 SER A O 1
ATOM 605 N N . ALA A 1 86 ? 12.006 6.898 22.595 1.00 39.41 86 ALA A N 1
ATOM 606 C CA . ALA A 1 86 ? 13.402 6.791 22.955 1.00 39.41 86 ALA A CA 1
ATOM 607 C C . ALA A 1 86 ? 13.491 7.198 24.435 1.00 39.41 86 ALA A C 1
ATOM 609 O O . ALA A 1 86 ? 13.085 8.318 24.773 1.00 39.41 86 ALA A O 1
ATOM 610 N N . PRO A 1 87 ? 13.960 6.326 25.343 1.00 45.31 87 PRO A N 1
ATOM 611 C CA . PRO A 1 87 ? 14.142 6.720 26.724 1.00 45.31 87 PRO A CA 1
ATOM 612 C C . PRO A 1 87 ? 15.373 7.628 26.753 1.00 45.31 87 PRO A C 1
ATOM 614 O O . PRO A 1 87 ? 16.503 7.152 26.798 1.00 45.31 87 PRO A O 1
ATOM 617 N N . GLY A 1 88 ? 15.176 8.944 26.631 1.00 49.69 88 GLY A N 1
ATOM 618 C CA . GLY A 1 88 ? 16.326 9.848 26.562 1.00 49.69 88 GLY A CA 1
ATOM 619 C C . GLY A 1 88 ? 16.086 11.353 26.522 1.00 49.69 88 GLY A C 1
ATOM 620 O O . GLY A 1 88 ? 17.017 12.093 26.820 1.00 49.69 88 GLY A O 1
ATOM 621 N N . ALA A 1 89 ? 14.884 11.856 26.235 1.00 48.88 89 ALA A N 1
ATOM 622 C CA . ALA A 1 89 ? 14.653 13.305 26.180 1.00 48.88 89 ALA A CA 1
ATOM 623 C C . ALA A 1 89 ? 14.100 13.880 27.501 1.00 48.88 89 ALA A C 1
ATOM 625 O O . ALA A 1 89 ? 13.158 14.665 27.507 1.00 48.88 89 ALA A O 1
ATOM 626 N N . LEU A 1 90 ? 14.696 13.503 28.637 1.00 57.22 90 LEU A N 1
ATOM 627 C CA . LEU A 1 90 ? 14.519 14.214 29.908 1.00 57.22 90 LEU A CA 1
ATOM 628 C C . LEU A 1 90 ? 15.877 14.584 30.510 1.00 57.22 90 LEU A C 1
ATOM 630 O O . LEU A 1 90 ? 16.222 14.063 31.559 1.00 57.22 90 LEU A O 1
ATOM 634 N N . ARG A 1 91 ? 16.637 15.484 29.872 1.00 56.78 91 ARG A N 1
ATOM 635 C CA . ARG A 1 91 ? 17.648 16.383 30.487 1.00 56.78 91 ARG A CA 1
ATOM 636 C C . ARG A 1 91 ? 17.815 17.552 29.500 1.00 56.78 91 ARG A C 1
ATOM 638 O O . ARG A 1 91 ? 18.251 17.321 28.387 1.00 56.78 91 ARG A O 1
ATOM 645 N N . ARG A 1 92 ? 17.453 18.807 29.771 1.00 56.53 92 ARG A N 1
ATOM 646 C CA . ARG A 1 92 ? 17.691 19.628 30.962 1.00 56.53 92 ARG A CA 1
ATOM 647 C C . ARG A 1 92 ? 16.581 20.682 31.111 1.00 56.53 92 ARG A C 1
ATOM 649 O O . ARG A 1 92 ? 16.353 21.471 30.202 1.00 56.53 92 ARG A O 1
ATOM 656 N N . ARG A 1 93 ? 15.953 20.733 32.289 1.00 53.91 93 ARG A N 1
ATOM 657 C CA . ARG A 1 93 ? 15.571 22.012 32.910 1.00 53.91 93 ARG A CA 1
ATOM 658 C C . ARG A 1 93 ? 16.807 22.572 33.633 1.00 53.91 93 ARG A C 1
ATOM 660 O O . ARG A 1 93 ? 17.628 21.777 34.088 1.00 53.91 93 ARG A O 1
ATOM 667 N N . ALA A 1 94 ? 16.844 23.899 33.779 1.00 49.34 94 ALA A N 1
ATOM 668 C CA . ALA A 1 94 ? 17.897 24.764 34.344 1.00 49.34 94 ALA A CA 1
ATOM 669 C C . ALA A 1 94 ? 19.021 25.101 33.340 1.00 49.34 94 ALA A C 1
ATOM 671 O O . ALA A 1 94 ? 19.588 24.201 32.725 1.00 49.34 94 ALA A O 1
ATOM 672 N N . LYS A 1 95 ? 19.363 26.370 33.098 1.00 44.38 95 LYS A N 1
ATOM 673 C CA . LYS A 1 95 ? 19.347 27.571 33.950 1.00 44.38 95 LYS A CA 1
ATOM 674 C C .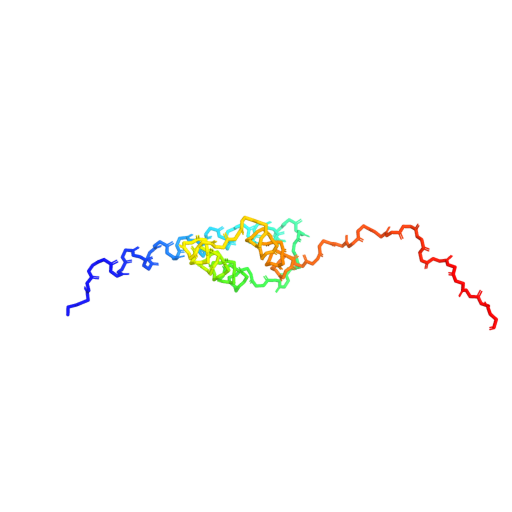 LYS A 1 95 ? 19.034 28.813 33.113 1.00 44.38 95 LYS A C 1
ATOM 676 O O . LYS A 1 95 ? 19.451 28.810 31.936 1.00 44.38 95 LYS A O 1
#

Foldseek 3Di:
DPDPVVVVVVVVLVVQLVVQLVVVVVCCVVVLAPVPQDSSVLSNLVSVLVVVLVVCVVVPDDPVVSVVSVVVSCCVSSNPPPPPPPPDPPDDDDD

Radius of gyration: 18.92 Å; chains: 1; bounding box: 36×33×64 Å

pLDDT: mean 83.88, std 19.61, range [39.31, 98.31]

InterPro domains:
  IPR036271 Tetracyclin repressor-like, C-terminal domain superfamily [SSF48498] (9-77)